Protein AF-A0A3B4ET45-F1 (afdb_monomer_lite)

Organism: NCBI:txid303518

Sequence (73 aa):
PRAGEHGDASNKGNKYFKAGKYENAIQCYTEAIALCPTEQKSDLSTFYQNRAAAYEQQVGTTSCKLCRSCCRV

pLDDT: mean 73.54, std 15.68, range [39.22, 90.5]

Structure (mmCIF, N/CA/C/O backbone):
data_AF-A0A3B4ET45-F1
#
_entry.id   AF-A0A3B4ET45-F1
#
loop_
_atom_site.group_PDB
_atom_site.id
_atom_site.type_symbol
_atom_site.label_atom_id
_atom_site.label_alt_id
_atom_site.label_comp_id
_atom_site.label_asym_id
_atom_site.label_entity_id
_atom_site.label_seq_id
_atom_site.pdbx_PDB_ins_code
_atom_site.Cartn_x
_atom_site.Cartn_y
_atom_site.Cartn_z
_atom_site.occupancy
_atom_site.B_iso_or_equiv
_atom_site.auth_seq_id
_atom_site.auth_comp_id
_atom_site.auth_asym_id
_atom_site.auth_atom_id
_atom_site.pdbx_PDB_model_num
ATOM 1 N N . PRO A 1 1 ? 28.056 -6.205 -6.975 1.00 39.22 1 PRO A N 1
ATOM 2 C CA . PRO A 1 1 ? 27.467 -5.526 -5.795 1.00 39.22 1 PRO A CA 1
ATOM 3 C C . PRO A 1 1 ? 26.441 -4.452 -6.209 1.00 39.22 1 PRO A C 1
ATOM 5 O O . PRO A 1 1 ? 26.786 -3.286 -6.343 1.00 39.22 1 PRO A O 1
ATOM 8 N N . ARG A 1 2 ? 25.185 -4.856 -6.454 1.00 45.94 2 ARG A N 1
ATOM 9 C CA . ARG A 1 2 ? 24.037 -3.941 -6.582 1.00 45.94 2 ARG A CA 1
ATOM 10 C C . ARG A 1 2 ? 23.281 -3.964 -5.258 1.00 45.94 2 ARG A C 1
ATOM 12 O O . ARG A 1 2 ? 22.390 -4.780 -5.064 1.00 45.94 2 ARG A O 1
ATOM 19 N N . ALA A 1 3 ? 23.725 -3.146 -4.316 1.00 44.78 3 ALA A N 1
ATOM 20 C CA . ALA A 1 3 ? 23.023 -2.915 -3.064 1.00 44.78 3 ALA A CA 1
ATOM 21 C C . ALA A 1 3 ? 22.461 -1.491 -3.119 1.00 44.78 3 ALA A C 1
ATOM 23 O O . ALA A 1 3 ? 23.241 -0.546 -3.155 1.00 44.78 3 ALA A O 1
ATOM 24 N N . GLY A 1 4 ? 21.133 -1.342 -3.122 1.00 52.47 4 GLY A N 1
ATOM 25 C CA . GLY A 1 4 ? 20.526 -0.152 -2.517 1.00 52.47 4 GLY A CA 1
ATOM 26 C C . GLY A 1 4 ? 19.579 0.736 -3.328 1.00 52.47 4 GLY A C 1
ATOM 27 O O . GLY A 1 4 ? 19.165 1.740 -2.767 1.00 52.47 4 GLY A O 1
ATOM 28 N N . GLU A 1 5 ? 19.177 0.427 -4.564 1.00 51.28 5 GLU A N 1
ATOM 29 C CA . GLU A 1 5 ? 18.315 1.367 -5.327 1.00 51.28 5 GLU A CA 1
ATOM 30 C C . GLU A 1 5 ? 16.801 1.115 -5.207 1.00 51.28 5 GLU A C 1
ATOM 32 O O . GLU A 1 5 ? 15.984 1.935 -5.610 1.00 51.28 5 GLU A O 1
ATOM 37 N N . HIS A 1 6 ? 16.381 0.013 -4.592 1.00 54.91 6 HIS A N 1
ATOM 38 C CA . HIS A 1 6 ? 14.959 -0.357 -4.515 1.00 54.91 6 HIS A CA 1
ATOM 39 C C . HIS A 1 6 ? 14.264 0.063 -3.214 1.00 54.91 6 HIS A C 1
ATOM 41 O O . HIS A 1 6 ? 13.070 -0.193 -3.023 1.00 54.91 6 HIS A O 1
ATOM 47 N N . GLY A 1 7 ? 14.984 0.759 -2.328 1.00 59.41 7 GLY A N 1
ATOM 48 C CA . GLY A 1 7 ? 14.423 1.335 -1.104 1.00 59.41 7 GLY A CA 1
ATOM 49 C C . GLY A 1 7 ? 13.277 2.321 -1.368 1.00 59.41 7 GLY A C 1
ATOM 50 O O . GLY A 1 7 ? 12.431 2.523 -0.496 1.00 59.41 7 GLY A O 1
ATOM 51 N N . ASP A 1 8 ? 13.188 2.883 -2.575 1.00 66.00 8 ASP A N 1
ATOM 52 C CA . ASP A 1 8 ? 12.214 3.910 -2.945 1.00 66.00 8 ASP A CA 1
ATOM 53 C C . ASP A 1 8 ? 10.751 3.461 -2.880 1.00 66.00 8 ASP A C 1
ATOM 55 O O . ASP A 1 8 ? 9.902 4.190 -2.356 1.00 66.00 8 ASP A O 1
ATOM 59 N N . ALA A 1 9 ? 10.428 2.260 -3.362 1.00 70.44 9 ALA A N 1
ATOM 60 C CA . ALA A 1 9 ? 9.047 1.772 -3.352 1.00 70.44 9 ALA A CA 1
ATOM 61 C C . ALA A 1 9 ? 8.585 1.400 -1.932 1.00 70.44 9 ALA A C 1
ATOM 63 O O . ALA A 1 9 ? 7.458 1.716 -1.539 1.00 70.44 9 ALA A O 1
ATOM 64 N N . SER A 1 10 ? 9.491 0.846 -1.120 1.00 74.50 10 SER A N 1
ATOM 65 C CA . SER A 1 10 ? 9.253 0.593 0.304 1.00 74.50 10 SER A CA 1
ATOM 66 C C . SER A 1 10 ? 9.049 1.904 1.056 1.00 74.50 10 SER A C 1
ATOM 68 O O . SER A 1 10 ? 8.106 2.045 1.829 1.00 74.50 10 SER A O 1
ATOM 70 N N . ASN A 1 11 ? 9.872 2.914 0.770 1.00 81.06 11 ASN A N 1
ATOM 71 C CA . ASN A 1 11 ? 9.763 4.231 1.382 1.00 81.06 11 ASN A CA 1
ATOM 72 C C . ASN A 1 11 ? 8.464 4.956 0.984 1.00 81.06 11 ASN A C 1
ATOM 74 O O . ASN A 1 11 ? 7.823 5.575 1.836 1.00 81.06 11 ASN A O 1
ATOM 78 N N . LYS A 1 12 ? 8.023 4.841 -0.278 1.00 84.00 12 LYS A N 1
ATOM 79 C CA . LYS A 1 12 ? 6.720 5.355 -0.741 1.00 84.00 12 LYS A CA 1
ATOM 80 C C . LYS A 1 12 ? 5.561 4.722 0.019 1.00 84.00 12 LYS A C 1
ATOM 82 O O . LYS A 1 12 ? 4.726 5.450 0.553 1.00 84.00 12 LYS A O 1
ATOM 87 N N . GLY A 1 13 ? 5.519 3.395 0.114 1.00 85.81 13 GLY A N 1
ATOM 88 C CA . GLY A 1 13 ? 4.464 2.724 0.867 1.00 85.81 13 GLY A CA 1
ATOM 89 C C . GLY A 1 13 ? 4.519 3.045 2.363 1.00 85.81 13 GLY A C 1
ATOM 90 O O . GLY A 1 13 ? 3.478 3.276 2.974 1.00 85.81 13 GLY A O 1
ATOM 91 N N . ASN A 1 14 ? 5.716 3.196 2.939 1.00 83.62 14 ASN A N 1
ATOM 92 C CA . ASN A 1 14 ? 5.884 3.554 4.347 1.00 83.62 14 ASN A CA 1
ATOM 93 C C . ASN A 1 14 ? 5.369 4.976 4.655 1.00 83.62 14 ASN A C 1
ATOM 95 O O . ASN A 1 14 ? 4.838 5.224 5.736 1.00 83.62 14 ASN A O 1
ATOM 99 N N . LYS A 1 15 ? 5.443 5.912 3.695 1.00 89.38 15 LYS A N 1
ATOM 100 C CA . LYS A 1 15 ? 4.800 7.236 3.818 1.00 89.38 15 LYS A CA 1
ATOM 101 C C . LYS A 1 15 ? 3.280 7.115 3.937 1.00 89.38 15 LYS A C 1
ATOM 103 O O . LYS A 1 15 ? 2.693 7.736 4.819 1.00 89.38 15 LYS A O 1
ATOM 108 N N . TYR A 1 16 ? 2.649 6.298 3.093 1.00 89.75 16 TYR A N 1
ATOM 109 C CA . TYR A 1 16 ? 1.204 6.057 3.168 1.00 89.75 16 TYR A CA 1
ATOM 110 C C . TYR A 1 16 ? 0.809 5.308 4.443 1.00 89.75 16 TYR A C 1
ATOM 112 O O . TYR A 1 16 ? -0.168 5.674 5.092 1.00 89.75 16 TYR A O 1
ATOM 120 N N . PHE A 1 17 ? 1.614 4.329 4.850 1.00 85.62 17 PHE A N 1
ATOM 121 C CA . PHE A 1 17 ? 1.434 3.565 6.080 1.00 85.62 17 PHE A CA 1
ATOM 122 C C . PHE A 1 17 ? 1.500 4.458 7.328 1.00 85.62 17 PHE A C 1
ATOM 124 O O . PHE A 1 17 ? 0.612 4.398 8.175 1.00 85.62 17 PHE A O 1
ATOM 131 N N . LYS A 1 18 ? 2.487 5.363 7.412 1.00 84.25 18 LYS A N 1
ATOM 132 C CA . LYS A 1 18 ? 2.575 6.374 8.483 1.00 84.25 18 LYS A CA 1
ATOM 133 C C . LYS A 1 18 ? 1.436 7.392 8.441 1.00 84.25 18 LYS A C 1
ATOM 135 O O . LYS A 1 18 ? 1.045 7.900 9.485 1.00 84.25 18 LYS A O 1
ATOM 140 N N . ALA A 1 19 ? 0.887 7.673 7.262 1.00 88.00 19 ALA A N 1
ATOM 141 C CA . ALA A 1 19 ? -0.293 8.518 7.108 1.00 88.00 19 ALA A CA 1
ATOM 142 C C . ALA A 1 19 ? -1.612 7.803 7.479 1.00 88.00 19 ALA A C 1
ATOM 144 O O . ALA A 1 19 ? -2.677 8.401 7.336 1.00 88.00 19 ALA A O 1
ATOM 145 N N . GLY A 1 20 ? -1.570 6.531 7.903 1.00 84.94 20 GLY A N 1
ATOM 146 C CA . GLY A 1 20 ? -2.759 5.718 8.189 1.00 84.94 20 GLY A CA 1
ATOM 147 C C . GLY A 1 20 ? -3.530 5.284 6.938 1.00 84.94 20 GLY A C 1
ATOM 148 O O . GLY A 1 20 ? -4.626 4.740 7.038 1.00 84.94 20 GLY A O 1
ATOM 149 N N . LYS A 1 21 ? -2.970 5.514 5.745 1.00 89.50 21 LYS A N 1
ATOM 150 C CA . LYS A 1 21 ? -3.551 5.130 4.453 1.00 89.50 21 LYS A CA 1
ATOM 151 C C . LYS A 1 21 ? -3.023 3.761 4.034 1.00 89.50 21 LYS A C 1
ATOM 153 O O . LYS A 1 21 ? -2.264 3.645 3.071 1.00 89.50 21 LYS A O 1
ATOM 158 N N . TYR A 1 22 ? -3.406 2.728 4.778 1.00 88.56 22 TYR A N 1
ATOM 159 C CA . TYR A 1 22 ? -2.936 1.361 4.538 1.00 88.56 22 TYR A CA 1
ATOM 160 C C . TYR A 1 22 ? -3.362 0.826 3.164 1.00 88.56 22 TYR A C 1
A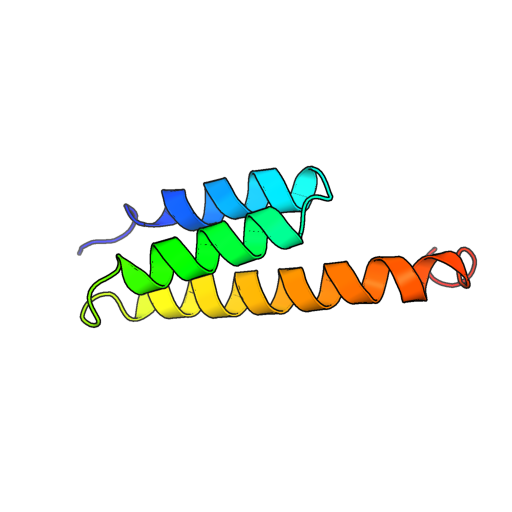TOM 162 O O . TYR A 1 22 ? -2.541 0.218 2.489 1.00 88.56 22 TYR A O 1
ATOM 170 N N . GLU A 1 23 ? -4.574 1.141 2.693 1.00 88.75 23 GLU A N 1
ATOM 171 C CA . GLU A 1 23 ? -5.050 0.769 1.346 1.00 88.75 23 GLU A CA 1
ATOM 172 C C . GLU A 1 23 ? -4.141 1.299 0.234 1.00 88.75 23 GLU A C 1
ATOM 174 O O . GLU A 1 23 ? -3.672 0.540 -0.613 1.00 88.75 23 GLU A O 1
ATOM 179 N N . ASN A 1 24 ? -3.804 2.589 0.289 1.00 90.19 24 ASN A N 1
ATOM 180 C CA . ASN A 1 24 ? -2.906 3.197 -0.691 1.00 90.19 24 ASN A CA 1
ATOM 181 C C . ASN A 1 24 ? -1.493 2.607 -0.599 1.00 90.19 24 ASN A C 1
ATOM 183 O O . ASN A 1 24 ? -0.840 2.415 -1.623 1.00 90.19 24 ASN A O 1
ATOM 187 N N . ALA A 1 25 ? -1.020 2.292 0.614 1.00 90.00 25 ALA A N 1
ATOM 188 C CA . ALA A 1 25 ? 0.262 1.619 0.799 1.00 90.00 25 ALA A CA 1
ATOM 189 C C . ALA A 1 25 ? 0.262 0.239 0.118 1.00 90.00 25 ALA A C 1
ATOM 191 O O . ALA A 1 25 ? 1.184 -0.073 -0.634 1.00 90.00 25 ALA A O 1
ATOM 192 N N . ILE A 1 26 ? -0.797 -0.551 0.320 1.00 90.31 26 ILE A N 1
ATOM 193 C CA . ILE A 1 26 ? -0.989 -1.876 -0.287 1.00 90.31 26 ILE A CA 1
ATOM 194 C C . ILE A 1 26 ? -1.005 -1.790 -1.816 1.00 90.31 26 ILE A C 1
ATOM 196 O O . ILE A 1 26 ? -0.329 -2.589 -2.474 1.00 90.31 26 ILE A O 1
ATOM 200 N N . GLN A 1 27 ? -1.734 -0.826 -2.386 1.00 90.50 27 GLN A N 1
ATOM 201 C CA . GLN A 1 27 ? -1.752 -0.610 -3.834 1.00 90.50 27 GLN A CA 1
ATOM 202 C C . GLN A 1 27 ? -0.365 -0.234 -4.359 1.00 90.50 27 GLN A C 1
ATOM 204 O O . GLN A 1 27 ? 0.096 -0.850 -5.316 1.00 90.50 27 GLN A O 1
ATOM 209 N N . CYS A 1 28 ? 0.348 0.681 -3.692 1.00 88.31 28 CYS A N 1
ATOM 210 C CA . CYS A 1 28 ? 1.715 1.042 -4.072 1.00 88.31 28 CYS A CA 1
ATOM 211 C C . CYS A 1 28 ? 2.671 -0.157 -4.055 1.00 88.31 28 CYS A C 1
ATOM 213 O O . CYS A 1 28 ? 3.448 -0.317 -4.992 1.00 88.31 28 CYS A O 1
ATOM 215 N N . TYR A 1 29 ? 2.619 -1.010 -3.026 1.00 88.25 29 TYR A N 1
ATOM 216 C CA . TYR A 1 29 ? 3.451 -2.216 -2.987 1.00 88.25 29 TYR A CA 1
ATOM 217 C C . TYR A 1 29 ? 3.080 -3.197 -4.099 1.00 88.25 29 TYR A C 1
ATOM 219 O O . TYR A 1 29 ? 3.960 -3.804 -4.696 1.00 88.25 29 TYR A O 1
ATOM 227 N N . THR A 1 30 ? 1.790 -3.342 -4.398 1.00 88.19 30 THR A N 1
ATOM 228 C CA . THR A 1 30 ? 1.305 -4.258 -5.440 1.00 88.19 30 THR A CA 1
ATOM 229 C C . THR A 1 30 ? 1.716 -3.792 -6.836 1.00 88.19 30 THR A C 1
ATOM 231 O O . THR A 1 30 ? 2.177 -4.601 -7.635 1.00 88.19 30 THR A O 1
ATOM 234 N N . GLU A 1 31 ? 1.628 -2.493 -7.111 1.00 87.12 31 GLU A N 1
ATOM 235 C CA . GLU A 1 31 ? 2.088 -1.909 -8.371 1.00 87.12 31 GLU A CA 1
ATOM 236 C C . GLU A 1 31 ? 3.616 -1.991 -8.494 1.00 87.12 31 GLU A C 1
ATOM 238 O O . GLU A 1 31 ? 4.131 -2.385 -9.536 1.00 87.12 31 GLU A O 1
ATOM 243 N N . ALA A 1 32 ? 4.354 -1.747 -7.404 1.00 83.44 32 ALA A N 1
ATOM 244 C CA . ALA A 1 32 ? 5.805 -1.933 -7.372 1.00 83.44 32 ALA A CA 1
ATOM 245 C C . ALA A 1 32 ? 6.223 -3.392 -7.626 1.00 83.44 32 ALA A C 1
ATOM 247 O O . ALA A 1 32 ? 7.204 -3.626 -8.324 1.00 83.44 32 ALA A O 1
ATOM 248 N N . ILE A 1 33 ? 5.472 -4.366 -7.101 1.00 85.00 33 ILE A N 1
ATOM 249 C CA . ILE A 1 33 ? 5.668 -5.800 -7.368 1.00 85.00 33 ILE A CA 1
ATOM 250 C C . ILE A 1 33 ? 5.395 -6.124 -8.838 1.00 85.00 33 ILE A C 1
ATOM 252 O O . ILE A 1 33 ? 6.165 -6.864 -9.438 1.00 85.00 33 ILE A O 1
ATOM 256 N N . ALA A 1 34 ? 4.327 -5.570 -9.420 1.00 83.94 34 ALA A N 1
ATOM 257 C CA . ALA A 1 34 ? 3.964 -5.802 -10.818 1.00 83.94 34 ALA A CA 1
ATOM 258 C C . ALA A 1 34 ? 4.975 -5.186 -11.801 1.00 83.94 34 ALA A C 1
ATOM 260 O O . ALA A 1 34 ? 5.229 -5.750 -12.862 1.00 83.94 34 ALA A O 1
ATOM 261 N N . LEU A 1 35 ? 5.559 -4.042 -11.437 1.00 81.19 35 LEU A N 1
ATOM 262 C CA . LEU A 1 35 ? 6.593 -3.360 -12.215 1.00 81.19 35 LEU A CA 1
ATOM 263 C C . LEU A 1 35 ? 7.999 -3.935 -11.972 1.00 81.19 35 LEU A C 1
ATOM 265 O O . LEU A 1 35 ? 8.890 -3.721 -12.794 1.00 81.19 35 LEU A O 1
ATOM 269 N N . CYS A 1 36 ? 8.225 -4.650 -10.862 1.00 74.75 36 CYS A N 1
ATOM 270 C CA . CYS A 1 36 ? 9.515 -5.273 -10.574 1.00 74.75 36 CYS A CA 1
ATOM 271 C C . CYS A 1 36 ? 9.688 -6.587 -11.350 1.00 74.75 36 CYS A C 1
ATOM 273 O O . CYS A 1 36 ? 8.914 -7.525 -11.150 1.00 74.75 36 CYS A O 1
ATOM 275 N N . PRO A 1 37 ? 10.749 -6.723 -12.166 1.00 72.75 37 PRO A N 1
ATOM 276 C CA . PRO A 1 37 ? 11.071 -7.993 -12.802 1.00 72.75 37 PRO A CA 1
ATOM 277 C C . PRO A 1 37 ? 11.469 -9.046 -11.755 1.00 72.75 37 PRO A C 1
ATOM 279 O O . PRO A 1 37 ? 12.091 -8.741 -10.736 1.00 72.75 37 PRO A O 1
ATOM 282 N N . THR A 1 38 ? 11.161 -10.317 -12.031 1.00 68.44 38 THR A N 1
ATOM 283 C CA . THR A 1 38 ? 11.403 -11.472 -11.138 1.00 68.44 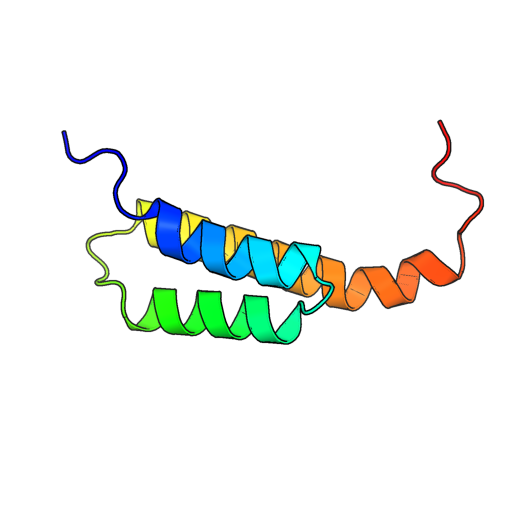38 THR A CA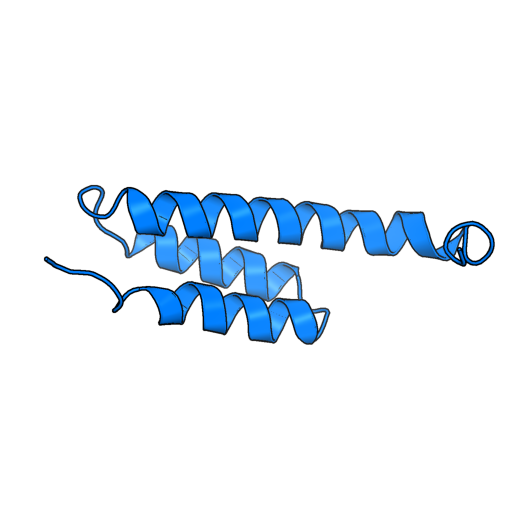 1
ATOM 284 C C . THR A 1 38 ? 12.870 -11.712 -10.776 1.00 68.44 38 THR A C 1
ATOM 286 O O . THR A 1 38 ? 13.159 -12.507 -9.881 1.00 68.44 38 THR A O 1
ATOM 289 N N . GLU A 1 39 ? 13.799 -11.043 -11.458 1.00 69.00 39 GLU A N 1
ATOM 290 C CA . GLU A 1 39 ? 15.228 -11.034 -11.133 1.00 69.00 39 GLU A CA 1
ATOM 291 C C . GLU A 1 39 ? 15.522 -10.291 -9.817 1.00 69.00 39 GLU A C 1
ATOM 293 O O . GLU A 1 39 ? 16.488 -10.612 -9.128 1.00 69.00 39 GLU A O 1
ATOM 298 N N . GLN A 1 40 ? 14.648 -9.369 -9.397 1.00 68.06 40 GLN A N 1
ATOM 299 C CA . GLN A 1 40 ? 14.792 -8.576 -8.169 1.00 68.06 40 GLN A CA 1
ATOM 300 C C . GLN A 1 40 ? 14.028 -9.213 -7.002 1.00 68.06 40 GLN A C 1
ATOM 302 O O . GLN A 1 40 ? 13.153 -8.610 -6.376 1.00 68.06 40 GLN A O 1
ATOM 307 N N . LYS A 1 41 ? 14.345 -10.483 -6.712 1.00 68.69 41 LYS A N 1
ATOM 308 C CA . LYS A 1 41 ? 13.676 -11.259 -5.650 1.00 68.69 41 LYS A CA 1
ATOM 309 C C . LYS A 1 41 ? 13.809 -10.628 -4.262 1.00 68.69 41 LYS A C 1
ATOM 311 O O . LYS A 1 41 ? 12.878 -10.730 -3.465 1.00 68.69 41 LYS A O 1
ATOM 316 N N . SER A 1 42 ? 14.936 -9.977 -3.978 1.00 70.69 42 SER A N 1
ATOM 317 C CA . SER A 1 42 ? 15.191 -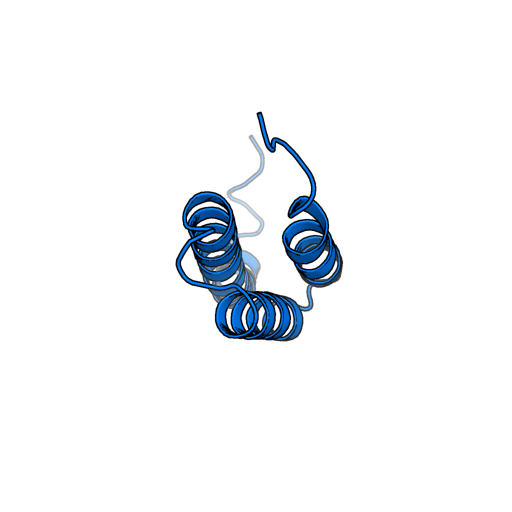9.312 -2.693 1.00 70.69 42 SER A CA 1
ATOM 318 C C . SER A 1 42 ? 14.199 -8.175 -2.425 1.00 70.69 42 SER A C 1
ATOM 320 O O . SER A 1 42 ? 13.685 -8.026 -1.315 1.00 70.69 42 SER A O 1
ATOM 322 N N . ASP A 1 43 ? 13.863 -7.417 -3.462 1.00 72.75 43 ASP A N 1
ATOM 323 C CA . ASP A 1 43 ? 12.977 -6.256 -3.361 1.00 72.75 43 ASP A CA 1
ATOM 324 C C . ASP A 1 43 ? 11.519 -6.673 -3.344 1.00 72.75 43 ASP A C 1
ATOM 326 O O . ASP A 1 43 ? 10.749 -6.213 -2.500 1.00 72.75 43 ASP A O 1
ATOM 330 N N . LEU A 1 44 ? 11.177 -7.663 -4.172 1.00 79.75 44 LEU A N 1
ATOM 331 C CA . LEU A 1 44 ? 9.893 -8.349 -4.107 1.00 79.75 44 LEU A CA 1
ATOM 332 C C . LEU A 1 44 ? 9.609 -8.871 -2.694 1.00 79.75 44 LEU A C 1
ATOM 334 O O . LEU A 1 44 ? 8.533 -8.602 -2.163 1.00 79.75 44 LEU A O 1
ATOM 338 N N . SER A 1 45 ? 10.572 -9.548 -2.056 1.00 82.19 45 SER A N 1
ATOM 339 C CA . SER A 1 45 ? 10.434 -10.030 -0.674 1.00 82.19 45 SER A CA 1
ATOM 340 C C . SER A 1 45 ? 10.055 -8.902 0.288 1.00 82.19 45 SER A C 1
ATOM 342 O O . SER A 1 45 ? 9.123 -9.043 1.081 1.00 82.19 45 SER A O 1
ATOM 344 N N . THR A 1 46 ? 10.729 -7.757 0.184 1.00 81.81 46 THR A N 1
ATOM 345 C CA . THR A 1 46 ? 10.467 -6.589 1.034 1.00 81.81 46 THR A CA 1
ATOM 346 C C . THR A 1 46 ? 9.075 -5.999 0.778 1.00 81.81 46 THR A C 1
ATOM 348 O O . THR A 1 46 ? 8.363 -5.664 1.726 1.00 81.81 46 THR A O 1
ATOM 351 N N . PHE A 1 47 ? 8.627 -5.911 -0.479 1.00 82.88 47 PHE A N 1
ATOM 352 C CA . PHE A 1 47 ? 7.272 -5.444 -0.797 1.00 82.88 47 PHE A CA 1
ATOM 353 C C . PHE A 1 47 ? 6.195 -6.391 -0.277 1.00 82.88 47 PHE A C 1
ATOM 355 O O . PHE A 1 47 ? 5.202 -5.923 0.275 1.00 82.88 47 PHE A O 1
ATOM 362 N N . TYR A 1 48 ? 6.387 -7.706 -0.397 1.00 86.25 48 TYR A N 1
ATOM 363 C CA . TYR A 1 48 ? 5.449 -8.683 0.155 1.00 86.25 48 TYR A CA 1
ATOM 364 C C . TYR A 1 48 ? 5.349 -8.574 1.681 1.00 86.25 48 TYR A C 1
ATOM 366 O O . TYR A 1 48 ? 4.233 -8.560 2.204 1.00 86.25 48 TYR A O 1
ATOM 374 N N . GLN A 1 49 ? 6.480 -8.423 2.380 1.00 87.50 49 GLN A N 1
ATOM 375 C CA . GLN A 1 49 ? 6.514 -8.215 3.832 1.00 87.50 49 GLN A CA 1
ATOM 376 C C . GLN A 1 49 ? 5.792 -6.924 4.242 1.00 87.50 49 GLN A C 1
ATOM 378 O O . GLN A 1 49 ? 4.904 -6.951 5.092 1.00 87.50 49 GLN A O 1
ATOM 383 N N . ASN A 1 50 ? 6.107 -5.798 3.597 1.00 86.38 50 ASN A N 1
ATOM 384 C CA . ASN A 1 50 ? 5.471 -4.516 3.907 1.00 86.38 50 ASN A CA 1
ATOM 385 C C . ASN A 1 50 ? 3.974 -4.500 3.564 1.00 86.38 50 ASN A C 1
ATOM 387 O O . ASN A 1 50 ? 3.178 -3.888 4.278 1.00 86.38 50 ASN A O 1
ATOM 391 N N . ARG A 1 51 ? 3.571 -5.189 2.491 1.00 89.19 51 ARG A N 1
ATOM 392 C CA . ARG A 1 51 ? 2.165 -5.354 2.118 1.00 89.19 51 ARG A CA 1
ATOM 393 C C . ARG A 1 51 ? 1.409 -6.166 3.166 1.00 89.19 51 ARG A C 1
ATOM 395 O O . ARG A 1 51 ? 0.310 -5.768 3.534 1.00 89.19 51 ARG A O 1
ATOM 402 N N . ALA A 1 52 ? 1.993 -7.257 3.666 1.00 88.69 52 ALA A N 1
ATOM 403 C CA . ALA A 1 52 ? 1.409 -8.046 4.750 1.00 88.69 52 ALA A CA 1
ATOM 404 C C . ALA A 1 52 ? 1.213 -7.192 6.012 1.00 88.69 52 ALA A C 1
ATOM 406 O O . ALA A 1 52 ? 0.092 -7.086 6.499 1.00 88.69 52 ALA A O 1
ATOM 407 N N . ALA A 1 53 ? 2.250 -6.466 6.439 1.00 86.25 53 ALA A N 1
ATOM 408 C CA . ALA A 1 53 ? 2.158 -5.561 7.583 1.00 86.25 53 A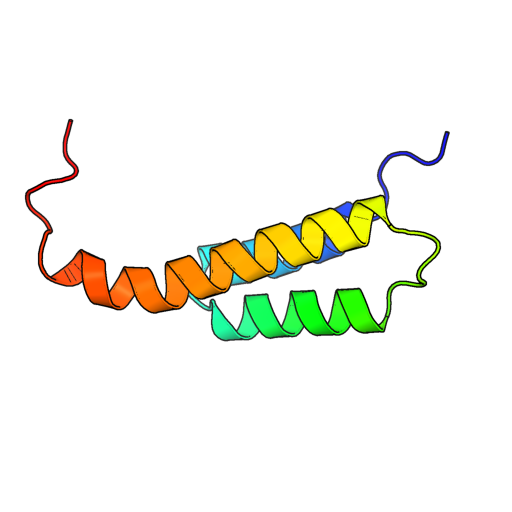LA A CA 1
ATOM 409 C C . ALA A 1 53 ? 1.085 -4.469 7.393 1.00 86.25 53 ALA A C 1
ATOM 411 O O . ALA A 1 53 ? 0.409 -4.082 8.344 1.00 86.25 53 ALA A O 1
ATOM 412 N N . ALA A 1 54 ? 0.902 -3.959 6.169 1.00 87.62 54 ALA A N 1
ATOM 413 C CA . ALA A 1 54 ? -0.147 -2.988 5.856 1.00 87.62 54 ALA A CA 1
ATOM 414 C C . ALA A 1 54 ? -1.556 -3.579 5.970 1.00 87.62 54 ALA A C 1
ATOM 416 O O . ALA A 1 54 ? -2.423 -2.916 6.534 1.00 87.62 54 ALA A O 1
ATOM 417 N N . TYR A 1 55 ? -1.775 -4.816 5.516 1.00 86.94 55 TYR A N 1
ATOM 418 C CA . TYR A 1 55 ? -3.038 -5.524 5.746 1.00 86.94 55 TYR A CA 1
ATOM 419 C C . TYR A 1 55 ? -3.286 -5.762 7.238 1.00 86.94 55 TYR A C 1
ATOM 421 O O . TYR A 1 55 ? -4.377 -5.486 7.734 1.00 86.94 55 TYR A O 1
ATOM 429 N N . GLU A 1 56 ? -2.267 -6.206 7.975 1.00 85.25 56 GLU A N 1
ATOM 430 C CA . GLU A 1 56 ? -2.373 -6.424 9.420 1.00 85.25 56 GLU A CA 1
ATOM 431 C C . GLU A 1 56 ? -2.692 -5.132 10.169 1.00 85.25 56 GLU A C 1
ATOM 433 O O . GLU A 1 56 ? -3.538 -5.136 11.057 1.00 85.25 56 GLU A O 1
ATOM 438 N N . GLN A 1 57 ? -2.083 -4.006 9.793 1.00 81.94 57 GLN A N 1
ATOM 439 C CA . GLN A 1 57 ? -2.400 -2.710 10.392 1.00 81.94 57 GLN A CA 1
ATOM 440 C C . GLN A 1 57 ? -3.783 -2.201 9.989 1.00 81.94 57 GLN A C 1
ATOM 442 O O . GLN A 1 57 ? -4.496 -1.675 10.842 1.00 81.94 57 GLN A O 1
ATOM 447 N N . GLN A 1 58 ? -4.201 -2.393 8.735 1.00 81.06 58 GLN A N 1
ATOM 448 C CA . GLN A 1 58 ? -5.543 -2.029 8.280 1.00 81.06 58 GLN A CA 1
ATOM 449 C C . GLN A 1 58 ? -6.612 -2.703 9.153 1.00 81.06 58 GLN A C 1
ATOM 451 O O . GLN A 1 58 ? -7.501 -2.025 9.663 1.00 81.06 58 GLN A O 1
ATOM 456 N N . VAL A 1 59 ? -6.466 -4.008 9.398 1.00 75.81 59 VAL A N 1
ATOM 457 C CA . VAL A 1 59 ? -7.379 -4.807 10.233 1.00 75.81 59 VAL A CA 1
ATOM 458 C C . VAL A 1 59 ? -7.160 -4.538 11.732 1.00 75.81 59 VAL A C 1
ATOM 460 O O . VAL A 1 59 ? -8.106 -4.422 12.515 1.00 75.81 59 VAL A O 1
ATOM 463 N N . GLY A 1 60 ? -5.906 -4.369 12.149 1.00 63.41 60 GLY A N 1
ATOM 464 C CA . GLY A 1 60 ? -5.489 -4.140 13.530 1.00 63.41 60 GLY A CA 1
ATOM 465 C C . GLY A 1 60 ? -5.936 -2.790 14.092 1.00 63.41 60 GLY A C 1
ATOM 466 O O . GLY A 1 60 ? -6.240 -2.704 15.283 1.00 63.41 60 GLY A O 1
ATOM 467 N N . THR A 1 61 ? -6.079 -1.749 13.261 1.00 56.41 61 THR A N 1
ATOM 468 C CA . THR A 1 61 ? -6.660 -0.463 13.700 1.00 56.41 61 THR A CA 1
ATOM 469 C C . THR A 1 61 ? -8.125 -0.585 14.117 1.00 56.41 61 THR A C 1
ATOM 471 O O . THR A 1 61 ? -8.598 0.206 14.935 1.00 56.41 61 THR A O 1
ATOM 474 N N . THR A 1 62 ? -8.842 -1.590 13.610 1.00 55.50 62 THR A N 1
ATOM 475 C CA . THR A 1 62 ? -10.206 -1.908 14.041 1.00 55.50 62 THR A CA 1
ATOM 476 C C . THR A 1 62 ? -10.193 -2.684 15.359 1.00 55.50 6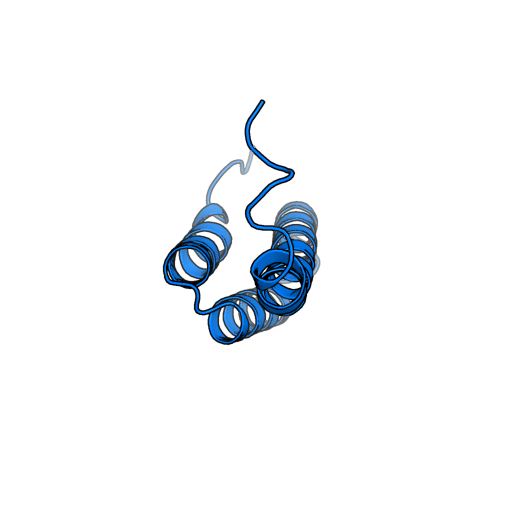2 THR A C 1
ATOM 478 O O . THR A 1 62 ? -10.994 -2.397 16.246 1.00 55.50 62 THR A O 1
ATOM 481 N N . SER A 1 63 ? -9.233 -3.597 15.544 1.00 50.25 63 SER A N 1
ATOM 482 C CA . SER A 1 63 ? -9.132 -4.416 16.761 1.00 50.25 63 SER A CA 1
ATOM 483 C C . SER A 1 63 ? -8.558 -3.656 17.969 1.00 50.25 63 SER A C 1
ATOM 485 O O . SER A 1 63 ? -8.985 -3.874 19.102 1.00 50.25 63 SER A O 1
ATOM 487 N N . CYS A 1 64 ? -7.629 -2.719 17.756 1.00 48.91 64 CYS A N 1
ATOM 488 C CA . CYS A 1 64 ? -6.949 -1.962 18.817 1.00 48.91 64 CYS A CA 1
ATOM 489 C C . CYS A 1 64 ? -7.598 -0.594 19.118 1.00 48.91 64 CYS A C 1
ATOM 491 O O . CYS A 1 64 ? -6.966 0.309 19.660 1.00 48.91 64 CYS A O 1
ATOM 493 N N . LYS A 1 65 ? -8.883 -0.400 18.792 1.00 49.88 65 LYS A N 1
ATOM 494 C CA . LYS A 1 65 ? -9.670 0.694 19.396 1.00 49.88 65 LYS A CA 1
ATOM 495 C C . LYS A 1 65 ? -10.482 0.253 20.610 1.00 49.88 65 LYS A C 1
ATOM 497 O O . LYS A 1 65 ? -10.848 1.112 21.408 1.00 49.88 65 LYS A O 1
ATOM 502 N N . LEU A 1 66 ? -10.681 -1.054 20.807 1.00 52.59 66 LEU A N 1
ATOM 503 C CA . LEU A 1 66 ? -11.401 -1.578 21.972 1.00 52.59 66 LEU A CA 1
ATOM 504 C C . LEU A 1 66 ? -10.505 -1.870 23.186 1.00 52.59 66 LEU A C 1
ATOM 506 O O . LEU A 1 66 ? -11.008 -1.927 24.301 1.00 52.59 66 LEU A O 1
ATOM 510 N N . CYS A 1 67 ? -9.187 -2.009 23.009 1.00 48.62 67 CYS A N 1
ATOM 511 C CA . CYS A 1 67 ? -8.264 -2.347 24.099 1.00 48.62 67 CYS A CA 1
ATOM 512 C C . CYS A 1 67 ? -7.189 -1.272 24.322 1.00 48.62 67 CYS A C 1
ATOM 514 O O . CYS A 1 67 ? -5.994 -1.554 24.395 1.00 48.62 67 CYS A O 1
ATOM 516 N N . ARG A 1 68 ? -7.605 -0.007 24.480 1.00 53.56 68 ARG A N 1
ATOM 517 C CA . ARG A 1 68 ? -6.693 1.108 24.817 1.00 53.56 68 ARG A CA 1
ATOM 518 C C . ARG A 1 68 ? -6.035 0.974 26.210 1.00 53.56 68 ARG A C 1
ATOM 520 O O . ARG A 1 68 ? -5.289 1.865 26.603 1.00 53.56 68 ARG A O 1
ATOM 527 N N . SER A 1 69 ? -6.279 -0.127 26.930 1.00 53.16 69 SER A N 1
ATOM 528 C CA . SER A 1 69 ? -5.766 -0.390 28.281 1.00 53.16 69 SER A CA 1
ATOM 529 C C . SER A 1 69 ? -4.678 -1.469 28.392 1.00 53.16 69 SER A C 1
ATOM 531 O O . SER A 1 69 ? -4.094 -1.558 29.464 1.00 53.16 69 SER A O 1
ATOM 533 N N . CYS A 1 70 ? -4.347 -2.256 27.353 1.00 50.91 70 CYS A N 1
ATOM 534 C CA . CYS A 1 70 ? -3.341 -3.333 27.498 1.00 50.91 70 CYS A CA 1
ATOM 535 C C . CYS A 1 70 ? -1.949 -3.052 26.902 1.00 50.91 70 CYS A C 1
ATOM 537 O O . CYS A 1 70 ? -1.025 -3.800 27.194 1.00 50.91 70 CYS A O 1
ATOM 539 N N . CYS A 1 71 ? -1.746 -1.975 26.134 1.00 47.22 71 CYS A N 1
ATOM 540 C CA . CYS A 1 71 ? -0.428 -1.625 25.572 1.00 47.22 71 CYS A CA 1
ATOM 541 C C . CYS A 1 71 ? 0.186 -0.359 26.198 1.00 47.22 71 CYS A C 1
ATOM 543 O O . CYS A 1 71 ? 0.616 0.550 25.491 1.00 47.22 71 CYS A O 1
ATOM 545 N N . ARG A 1 72 ? 0.246 -0.298 27.532 1.00 47.47 72 ARG A N 1
ATOM 546 C CA . ARG A 1 72 ? 1.299 0.449 28.238 1.00 47.47 72 ARG A CA 1
ATOM 547 C C . ARG A 1 72 ? 2.023 -0.534 29.148 1.00 47.47 72 ARG A C 1
ATOM 549 O O . ARG A 1 72 ? 1.525 -0.838 30.228 1.00 47.47 72 ARG A O 1
ATOM 556 N N . VAL A 1 73 ? 3.148 -1.051 28.661 1.00 47.56 73 VAL A N 1
ATOM 557 C CA . VAL A 1 73 ? 4.269 -1.423 29.533 1.00 47.56 73 VAL A CA 1
ATOM 558 C C . VAL A 1 73 ? 5.072 -0.153 29.761 1.00 47.56 73 VAL A C 1
ATOM 560 O O . VAL A 1 73 ? 5.241 0.592 28.766 1.00 47.56 73 VAL A O 1
#

InterPro domains:
  IPR011990 Tetratricopeptide-like helical domain superfamily [G3DSA:1.25.40.10] (5-65)
  IPR011990 Tetratricopeptide-like helical domain superfamily [SSF48452] (10-63)
  IPR019734 Tetratricopeptide repeat [PF00515] (11-38)
  IPR019734 Tetratricopeptide repeat [PS50005] (6-39)
  IPR019734 Tetratricopeptide repeat [SM00028] (6-39)

Radius of gyration: 14.51 Å; chains: 1; bounding box: 39×20×42 Å

Secondary structure (DSSP, 8-state):
---SSTHHHHHHHHHHHHTT-HHHHHHHHHHHHHHS-TT-HHHHHHHHHHHHHHHHHHHHHHHTTS-TTS---

Foldseek 3Di:
DPPDDLVVLVVVLVVCVVVVNLVVSLVSLVVSLVPDDPVPVVSPVSSVVSNVVSVCSNVVVVVVVVCPPPPDD